Protein AF-A0AAJ1I5G2-F1 (afdb_monomer)

Structure (mmCIF, N/CA/C/O backbone):
data_AF-A0AAJ1I5G2-F1
#
_entry.id   AF-A0AAJ1I5G2-F1
#
loop_
_atom_site.group_PDB
_atom_site.id
_atom_site.type_symbol
_atom_site.label_atom_id
_atom_site.label_alt_id
_atom_site.label_comp_id
_atom_site.label_asym_id
_atom_site.label_entity_id
_atom_site.label_seq_id
_atom_site.pdbx_PDB_ins_code
_atom_site.Cartn_x
_atom_site.Cartn_y
_atom_site.Cartn_z
_atom_site.occupancy
_atom_site.B_iso_or_equiv
_atom_site.auth_seq_id
_atom_site.auth_comp_id
_atom_site.auth_asym_id
_atom_site.auth_atom_id
_atom_site.pdbx_PDB_model_num
ATOM 1 N N . MET A 1 1 ? -63.333 -3.473 56.427 1.00 48.84 1 MET A N 1
ATOM 2 C CA . MET A 1 1 ? -62.349 -4.563 56.242 1.00 48.84 1 MET A CA 1
ATOM 3 C C . MET A 1 1 ? -62.537 -5.106 54.830 1.00 48.84 1 MET A C 1
ATOM 5 O O . MET A 1 1 ? -63.688 -5.249 54.445 1.00 48.84 1 MET A O 1
ATOM 9 N N . ALA A 1 2 ? -61.428 -5.374 54.123 1.00 41.06 2 ALA A N 1
ATOM 10 C CA . ALA A 1 2 ? -61.281 -5.836 52.726 1.00 41.06 2 ALA A CA 1
ATOM 11 C C . ALA A 1 2 ? -61.427 -4.762 51.625 1.00 41.06 2 ALA A C 1
ATOM 13 O O . ALA A 1 2 ? -62.372 -3.987 51.649 1.00 41.06 2 ALA A O 1
ATOM 14 N N . ALA A 1 3 ? -60.570 -4.664 50.605 1.00 44.50 3 ALA A N 1
ATOM 15 C CA . ALA A 1 3 ? -59.194 -5.118 50.365 1.00 44.50 3 ALA A CA 1
ATOM 16 C C . ALA A 1 3 ? -58.690 -4.295 49.155 1.00 44.50 3 ALA A C 1
ATOM 18 O O . ALA A 1 3 ? -59.425 -4.162 48.177 1.00 44.50 3 ALA A O 1
ATOM 19 N N . SER A 1 4 ? -57.481 -3.724 49.212 1.00 49.19 4 SER A N 1
ATOM 20 C CA . SER A 1 4 ? -56.862 -3.067 48.047 1.00 49.19 4 SER A CA 1
ATOM 21 C C . SER A 1 4 ? -56.670 -4.074 46.911 1.00 49.19 4 SER A C 1
ATOM 23 O O . SER A 1 4 ? -56.148 -5.161 47.175 1.00 49.19 4 SER A O 1
ATOM 25 N N . PRO A 1 5 ? -57.003 -3.741 45.651 1.00 47.78 5 PRO A N 1
ATOM 26 C CA . PRO A 1 5 ? -56.534 -4.535 44.530 1.00 47.78 5 PRO A CA 1
ATOM 27 C C . PRO A 1 5 ? -55.009 -4.414 44.451 1.00 47.78 5 PRO A C 1
ATOM 29 O O . PRO A 1 5 ? -54.441 -3.322 44.512 1.00 47.78 5 PRO A O 1
ATOM 32 N N . ALA A 1 6 ? -54.359 -5.573 44.393 1.00 48.81 6 ALA A N 1
ATOM 33 C CA . ALA A 1 6 ? -52.918 -5.717 44.354 1.00 48.81 6 ALA A CA 1
ATOM 34 C C . ALA A 1 6 ? -52.329 -4.921 43.183 1.00 48.81 6 ALA A C 1
ATOM 36 O O . ALA A 1 6 ? -52.679 -5.147 42.024 1.00 48.81 6 ALA A O 1
ATOM 37 N N . VAL A 1 7 ? -51.404 -4.013 43.500 1.00 53.97 7 VAL A N 1
ATOM 38 C CA . VAL A 1 7 ? -50.442 -3.481 42.536 1.00 53.97 7 VAL A CA 1
ATOM 39 C C . VAL A 1 7 ? -49.719 -4.694 41.965 1.00 53.97 7 VAL A C 1
ATOM 41 O O . VAL A 1 7 ? -48.976 -5.369 42.681 1.00 53.97 7 VAL A O 1
ATOM 44 N N . GLY A 1 8 ? -50.022 -5.021 40.707 1.00 43.16 8 GLY A N 1
ATOM 45 C CA . GLY A 1 8 ? -49.337 -6.068 39.967 1.00 43.16 8 GLY A CA 1
ATOM 46 C C . GLY A 1 8 ? -47.844 -5.843 40.117 1.00 43.16 8 GLY A C 1
ATOM 47 O O . GLY A 1 8 ? -47.354 -4.750 39.834 1.00 43.16 8 GLY A O 1
ATOM 48 N N . GLN A 1 9 ? -47.164 -6.853 40.658 1.00 47.09 9 GLN A N 1
ATOM 49 C CA . GLN A 1 9 ? -45.735 -6.824 40.908 1.00 47.09 9 GLN A CA 1
ATOM 50 C C . GLN A 1 9 ? -45.047 -6.300 39.651 1.00 47.09 9 GLN A C 1
ATOM 52 O O . GLN A 1 9 ? -45.131 -6.912 38.585 1.00 47.09 9 GLN A O 1
ATOM 57 N N . THR A 1 10 ? -44.392 -5.147 39.779 1.00 47.75 10 THR A N 1
ATOM 58 C CA . THR A 1 10 ? -43.363 -4.713 38.847 1.00 47.75 10 THR A CA 1
ATOM 59 C C . THR A 1 10 ? -42.373 -5.859 38.786 1.00 47.75 10 THR A C 1
ATOM 61 O O . THR A 1 10 ? -41.601 -6.063 39.724 1.00 47.75 10 THR A O 1
ATOM 64 N N . SER A 1 11 ? -42.480 -6.666 37.731 1.00 50.22 11 SER A N 1
ATOM 65 C CA . SER A 1 11 ? -41.507 -7.687 37.388 1.00 50.22 11 SER A CA 1
ATOM 66 C C . SER A 1 11 ? -40.178 -6.961 37.256 1.00 50.22 11 SER A C 1
ATOM 68 O O . SER A 1 11 ? -39.865 -6.415 36.201 1.00 50.22 11 SER A O 1
ATOM 70 N N . GLY A 1 12 ? -39.420 -6.938 38.352 1.00 43.34 12 GLY A N 1
ATOM 71 C CA . GLY A 1 12 ? -38.038 -6.499 38.450 1.00 43.34 12 GLY A CA 1
ATOM 72 C C . GLY A 1 12 ? -37.122 -7.456 37.701 1.00 43.34 12 GLY A C 1
ATOM 73 O O . GLY A 1 12 ? -36.135 -7.941 38.242 1.00 43.34 12 GLY A O 1
ATOM 74 N N . ARG A 1 13 ? -37.454 -7.743 36.442 1.00 43.94 13 ARG A N 1
ATOM 75 C CA . ARG A 1 13 ? -36.465 -8.163 35.474 1.00 43.94 13 ARG A CA 1
ATOM 76 C C . ARG A 1 13 ? -35.739 -6.877 35.154 1.00 43.94 13 ARG A C 1
ATOM 78 O O . ARG A 1 13 ? -36.285 -6.027 34.462 1.00 43.94 13 ARG A O 1
ATOM 85 N N . SER A 1 14 ? -34.563 -6.715 35.744 1.00 46.03 14 SER A N 1
ATOM 86 C CA . SER A 1 14 ? -33.590 -5.751 35.269 1.00 46.03 14 SER A CA 1
ATOM 87 C C . SER A 1 14 ? -33.622 -5.796 33.743 1.00 46.03 14 SER A C 1
ATOM 89 O O . SER A 1 14 ? -33.205 -6.792 33.143 1.00 46.03 14 SER A O 1
ATOM 91 N N . GLU A 1 15 ? -34.142 -4.746 33.114 1.00 46.41 15 GLU A N 1
ATOM 92 C CA . GLU A 1 15 ? -33.657 -4.330 31.812 1.00 46.41 15 GLU A CA 1
ATOM 93 C C . GLU A 1 15 ? -32.177 -4.018 32.035 1.00 46.41 15 GLU A C 1
ATOM 95 O O . GLU A 1 15 ? -31.755 -2.871 32.149 1.00 46.41 15 GLU A O 1
ATOM 100 N N . SER A 1 16 ? -31.351 -5.061 32.129 1.00 51.88 16 SER A N 1
ATOM 101 C CA . SER A 1 16 ? -30.035 -4.986 31.543 1.00 51.88 16 SER A CA 1
ATOM 102 C C . SER A 1 16 ? -30.344 -4.707 30.082 1.00 51.88 16 SER A C 1
ATOM 104 O O . SER A 1 16 ? -30.580 -5.636 29.308 1.00 51.88 16 SER A O 1
ATOM 106 N N . VAL A 1 17 ? -30.492 -3.420 29.749 1.00 54.84 17 VAL A N 1
ATOM 107 C CA . VAL A 1 17 ? -30.413 -2.919 28.384 1.00 54.84 17 VAL A CA 1
ATOM 108 C C . VAL A 1 17 ? -29.338 -3.772 27.751 1.00 54.84 17 VAL A C 1
ATOM 110 O O . VAL A 1 17 ? -28.263 -3.898 28.334 1.00 54.84 17 VAL A O 1
ATOM 113 N N . ASP A 1 18 ? -29.676 -4.487 26.688 1.00 60.16 18 ASP A N 1
ATOM 114 C CA . ASP A 1 18 ? -28.806 -5.488 26.090 1.00 60.16 18 ASP A CA 1
ATOM 115 C C . ASP A 1 18 ? -27.647 -4.731 25.412 1.00 60.16 18 ASP A C 1
ATOM 117 O O . ASP A 1 18 ? -27.629 -4.509 24.203 1.00 60.16 18 ASP A O 1
ATOM 121 N N . VAL A 1 19 ? -26.742 -4.177 26.234 1.00 63.69 19 VAL A N 1
ATOM 122 C CA . VAL A 1 19 ? -25.718 -3.191 25.865 1.00 63.69 19 VAL A CA 1
ATOM 123 C C . VAL A 1 19 ? -24.773 -3.824 24.858 1.00 63.69 19 VAL A C 1
ATOM 125 O O . VAL A 1 19 ? -24.285 -3.140 23.967 1.00 63.69 19 VAL A O 1
ATOM 128 N N . HIS A 1 20 ? -24.578 -5.142 24.953 1.00 63.34 20 HIS A N 1
ATOM 129 C CA . HIS A 1 20 ? -23.875 -5.938 23.956 1.00 63.34 20 HIS A CA 1
ATOM 130 C C . HIS A 1 20 ? -24.572 -5.871 22.593 1.00 63.34 20 HIS A C 1
ATOM 132 O O . HIS A 1 20 ? -23.962 -5.436 21.621 1.00 63.34 20 HIS A O 1
ATOM 138 N N . ASN A 1 21 ? -25.865 -6.192 22.537 1.00 64.19 21 ASN A N 1
ATOM 139 C CA . ASN A 1 21 ? -26.664 -6.154 21.309 1.00 64.19 21 ASN A CA 1
ATOM 140 C C . ASN A 1 21 ? -26.724 -4.741 20.699 1.00 64.19 21 ASN A C 1
ATOM 142 O O . ASN A 1 21 ? -26.605 -4.567 19.486 1.00 64.19 21 ASN A O 1
ATOM 146 N N . PHE A 1 22 ? -26.853 -3.709 21.539 1.00 64.94 22 PHE A N 1
ATOM 147 C CA . PHE A 1 22 ? -26.873 -2.310 21.105 1.00 64.94 22 PHE A CA 1
ATOM 148 C C . PHE A 1 22 ? -25.501 -1.821 20.610 1.00 64.94 22 PHE A C 1
ATOM 150 O O . PHE A 1 22 ? -25.424 -1.151 19.577 1.00 64.94 22 PHE A O 1
ATOM 157 N N . ALA A 1 23 ? -24.410 -2.183 21.294 1.00 65.25 23 ALA A N 1
ATOM 158 C CA . ALA A 1 23 ? -23.047 -1.876 20.862 1.00 65.25 23 ALA A CA 1
ATOM 159 C C . ALA A 1 23 ? -22.702 -2.574 19.538 1.00 65.25 23 ALA A C 1
ATOM 161 O O . ALA A 1 23 ? -22.068 -1.972 18.673 1.00 65.25 23 ALA A O 1
ATOM 162 N N . GLU A 1 24 ? -23.173 -3.803 19.335 1.00 65.81 24 GLU A N 1
ATOM 163 C CA . GLU A 1 24 ? -22.972 -4.575 18.107 1.00 65.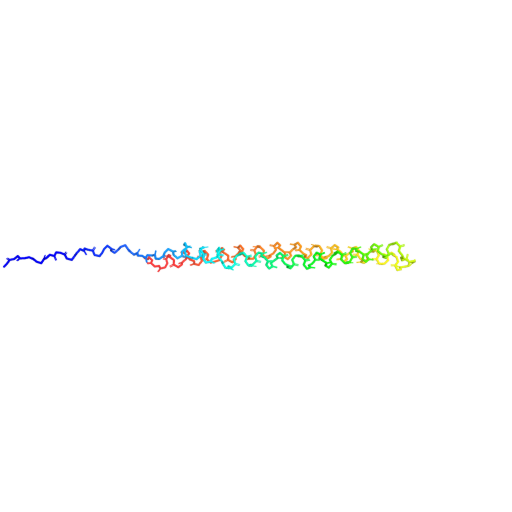81 24 GLU A CA 1
ATOM 164 C C . GLU A 1 24 ? -23.793 -4.009 16.929 1.00 65.81 24 GLU A C 1
ATOM 166 O O . GLU A 1 24 ? -23.302 -3.899 15.799 1.00 65.81 24 GLU A O 1
ATOM 171 N N . LEU A 1 25 ? -25.003 -3.506 17.201 1.00 64.31 25 LEU A N 1
ATOM 172 C CA . LEU A 1 25 ? -25.819 -2.740 16.251 1.00 64.31 25 LEU A CA 1
ATOM 173 C C . LEU A 1 25 ? -25.199 -1.385 15.876 1.00 64.31 25 LEU A C 1
ATOM 175 O O . LEU A 1 25 ? -25.208 -1.008 14.704 1.00 64.31 25 LEU A O 1
ATOM 179 N N . LEU A 1 26 ? -24.627 -0.652 16.834 1.00 62.19 26 LEU A N 1
ATOM 180 C CA . LEU A 1 26 ? -23.900 0.591 16.553 1.00 62.19 26 LEU A CA 1
ATOM 181 C C . LEU A 1 26 ? -22.614 0.322 15.760 1.00 62.19 26 LEU A C 1
ATOM 183 O O . LEU A 1 26 ? -22.338 1.005 14.773 1.00 62.19 26 LEU A O 1
ATOM 187 N N . ARG A 1 27 ? -21.863 -0.718 16.133 1.00 63.38 27 ARG A N 1
ATOM 188 C CA . ARG A 1 27 ? -20.627 -1.143 15.464 1.00 63.38 27 ARG A CA 1
ATOM 189 C C . ARG A 1 27 ? -20.863 -1.561 14.014 1.00 63.38 27 ARG A C 1
ATOM 191 O O . ARG A 1 27 ? -20.097 -1.159 13.134 1.00 63.38 27 ARG A O 1
ATOM 198 N N . SER A 1 28 ? -21.919 -2.337 13.769 1.00 59.38 28 SER A N 1
ATOM 199 C CA . SER A 1 28 ? -22.311 -2.787 12.428 1.00 59.38 28 SER A CA 1
ATOM 200 C C . SER A 1 28 ? -22.848 -1.653 11.556 1.00 59.38 28 SER A C 1
ATOM 202 O O . SER A 1 28 ? -22.671 -1.697 10.339 1.00 59.38 28 SER A O 1
ATOM 204 N N . LYS A 1 29 ? -23.447 -0.614 12.156 1.00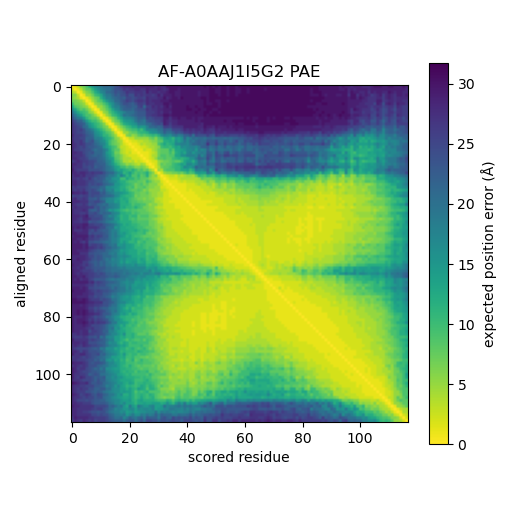 56.25 29 LYS A N 1
ATOM 205 C CA . LYS A 1 29 ? -24.008 0.518 11.408 1.00 56.25 29 LYS A CA 1
ATOM 206 C C . LYS A 1 29 ? -23.053 1.679 11.144 1.00 56.25 29 LYS A C 1
ATOM 208 O O . LYS A 1 29 ? -23.321 2.409 10.194 1.00 56.25 29 LYS A O 1
ATOM 213 N N . SER A 1 30 ? -21.983 1.888 11.917 1.00 54.09 30 SER A N 1
ATOM 214 C CA . SER A 1 30 ? -21.189 3.123 11.755 1.00 54.09 30 SER A CA 1
ATOM 215 C C . SER A 1 30 ? -19.672 2.958 11.731 1.00 54.09 30 SER A C 1
ATOM 217 O O . SER A 1 30 ? -19.018 3.619 10.922 1.00 54.09 30 SER A O 1
ATOM 219 N N . LEU A 1 31 ? -19.084 2.097 12.564 1.00 62.28 31 LEU A N 1
ATOM 220 C CA . LEU A 1 31 ? -17.639 2.177 12.811 1.00 62.28 31 LEU A CA 1
ATOM 221 C C . LEU A 1 31 ? -16.825 1.164 12.000 1.00 62.28 31 LEU A C 1
ATOM 223 O O . LEU A 1 31 ? -15.870 1.532 11.317 1.00 62.28 31 LEU A O 1
ATOM 227 N N . TYR A 1 32 ? -17.227 -0.106 12.019 1.00 70.38 32 TYR A N 1
ATOM 228 C CA . TYR A 1 32 ? -16.468 -1.178 11.370 1.00 70.38 32 TYR A CA 1
ATOM 229 C C . TYR A 1 32 ? -16.512 -1.133 9.829 1.00 70.38 32 TYR A C 1
ATOM 231 O O . TYR A 1 32 ? -15.461 -1.296 9.200 1.00 70.38 32 TYR A O 1
ATOM 239 N N . PRO A 1 33 ? -17.664 -0.845 9.180 1.00 74.88 33 PRO A N 1
ATOM 240 C CA . PRO A 1 33 ? -17.712 -0.708 7.725 1.00 74.88 33 PRO A CA 1
ATOM 241 C C . PRO A 1 33 ? -16.860 0.470 7.243 1.00 74.88 33 PRO A C 1
ATOM 243 O O . PRO A 1 33 ? -16.132 0.351 6.258 1.00 74.88 33 PRO A O 1
ATOM 246 N N . THR A 1 34 ? -16.908 1.588 7.970 1.00 80.06 34 THR A N 1
ATOM 247 C CA . THR A 1 34 ? -16.160 2.810 7.656 1.00 80.06 34 THR A CA 1
ATOM 248 C C . THR A 1 34 ? -14.661 2.594 7.821 1.00 80.06 34 THR A C 1
ATOM 250 O O . THR A 1 34 ? -13.901 2.914 6.910 1.00 80.06 34 THR A O 1
ATOM 253 N N . PHE A 1 35 ? -14.234 1.969 8.922 1.00 81.75 35 PHE A N 1
ATOM 254 C CA . PHE A 1 35 ? -12.836 1.599 9.140 1.00 81.75 35 PHE A CA 1
ATOM 255 C C . PHE A 1 35 ? -12.312 0.685 8.028 1.00 81.75 35 PHE A C 1
ATOM 257 O O . PHE A 1 35 ? -11.280 0.966 7.422 1.00 81.75 35 PHE A O 1
ATOM 264 N N . ARG A 1 36 ? -13.064 -0.365 7.676 1.00 83.81 36 ARG A N 1
ATOM 265 C CA . ARG A 1 36 ? -12.676 -1.282 6.597 1.00 83.81 36 ARG A CA 1
ATOM 266 C C . ARG A 1 36 ? -12.581 -0.573 5.246 1.00 83.81 36 ARG A C 1
ATOM 268 O O . ARG A 1 36 ? -11.680 -0.869 4.463 1.00 83.81 36 ARG A O 1
ATOM 275 N N . SER A 1 37 ? -13.487 0.368 4.981 1.00 85.31 37 SER A N 1
ATOM 276 C CA . SER A 1 37 ? -13.462 1.185 3.767 1.00 85.31 37 SER A CA 1
ATOM 277 C C . SER A 1 37 ? -12.249 2.123 3.736 1.00 85.31 37 SER A C 1
ATOM 279 O 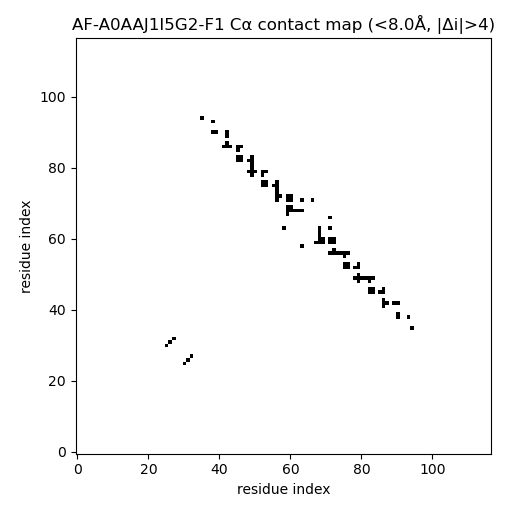O . SER A 1 37 ? -11.583 2.216 2.708 1.00 85.31 37 SER A O 1
ATOM 281 N N . LEU A 1 38 ? -11.891 2.741 4.869 1.00 88.75 38 LEU A N 1
ATOM 282 C CA . LEU A 1 38 ? -10.695 3.580 5.003 1.00 88.75 38 LEU A CA 1
ATOM 283 C C . LEU A 1 38 ? -9.405 2.784 4.793 1.00 88.75 38 LEU A C 1
ATOM 285 O O . LEU A 1 38 ? -8.558 3.194 4.003 1.00 88.75 38 LEU A O 1
ATOM 289 N N . VAL A 1 39 ? -9.267 1.620 5.432 1.00 90.44 39 VAL A N 1
ATOM 290 C CA . VAL A 1 39 ? -8.101 0.743 5.234 1.00 90.44 39 VAL A CA 1
ATOM 291 C C . VAL A 1 39 ? -7.979 0.344 3.761 1.00 90.44 39 VAL A C 1
ATOM 293 O O . VAL A 1 39 ? -6.897 0.409 3.179 1.00 90.44 39 VAL A O 1
ATOM 296 N N . LYS A 1 40 ? -9.104 0.005 3.120 1.00 91.12 40 LYS A N 1
ATOM 297 C CA . LYS A 1 40 ? -9.134 -0.329 1.692 1.00 91.12 40 LYS A CA 1
ATOM 298 C C . LYS A 1 40 ? -8.783 0.873 0.809 1.00 91.12 40 LYS A C 1
ATOM 300 O O . LYS A 1 40 ? -8.105 0.694 -0.198 1.00 91.12 40 LYS A O 1
ATOM 305 N N . LEU A 1 41 ? -9.202 2.084 1.174 1.00 92.81 41 LEU A N 1
ATOM 306 C CA . LEU A 1 41 ? -8.826 3.314 0.476 1.00 92.81 41 LEU A CA 1
ATOM 307 C C . LEU A 1 41 ? -7.310 3.539 0.534 1.00 92.81 41 LEU A C 1
ATOM 309 O O . LEU A 1 41 ? -6.692 3.751 -0.506 1.00 92.81 41 LEU A O 1
ATOM 313 N N . PHE A 1 42 ? -6.697 3.425 1.715 1.00 92.00 42 PHE A N 1
ATOM 314 C CA . PHE A 1 42 ? -5.241 3.529 1.852 1.00 92.00 42 PHE A CA 1
ATOM 315 C C . PHE A 1 42 ? -4.508 2.446 1.063 1.00 92.00 42 PHE A C 1
ATOM 317 O O . PHE A 1 42 ? -3.523 2.747 0.391 1.00 92.00 42 PHE A O 1
ATOM 324 N N . TYR A 1 43 ? -5.013 1.209 1.074 1.00 94.50 43 TYR A N 1
ATOM 325 C CA . TYR A 1 43 ? -4.487 0.142 0.224 1.00 94.50 43 TYR A CA 1
ATOM 326 C C . TYR A 1 43 ? -4.485 0.548 -1.257 1.00 94.50 43 TYR A C 1
ATOM 328 O O . TYR A 1 43 ? -3.464 0.414 -1.928 1.00 94.50 43 TYR A O 1
ATOM 336 N N . TRP A 1 44 ? -5.591 1.102 -1.761 1.00 96.31 44 TRP A N 1
ATOM 337 C CA . TRP A 1 44 ? -5.676 1.574 -3.145 1.00 96.31 44 TRP A CA 1
ATOM 338 C C . TRP A 1 44 ? -4.711 2.718 -3.453 1.00 96.31 44 TRP A C 1
ATOM 340 O O . TRP A 1 44 ? -4.130 2.726 -4.535 1.00 96.31 44 TRP A O 1
ATOM 350 N N . ILE A 1 45 ? -4.498 3.644 -2.516 1.00 96.50 45 ILE A N 1
ATOM 351 C CA . ILE A 1 45 ? -3.515 4.723 -2.674 1.00 96.50 45 ILE A CA 1
ATOM 352 C C . ILE A 1 45 ? -2.111 4.131 -2.846 1.00 96.50 45 ILE A C 1
ATOM 354 O O . ILE A 1 45 ? -1.427 4.451 -3.816 1.00 96.50 45 ILE A O 1
ATOM 358 N N . TRP A 1 46 ? -1.697 3.215 -1.968 1.00 96.62 46 TRP A N 1
ATOM 359 C CA . TRP A 1 46 ? -0.389 2.566 -2.086 1.00 96.62 46 TRP A CA 1
ATOM 360 C C . TRP A 1 46 ? -0.251 1.743 -3.369 1.00 96.62 46 TRP A C 1
ATOM 362 O O . TRP A 1 46 ? 0.792 1.789 -4.020 1.00 96.62 46 TRP A O 1
ATOM 372 N N . MET A 1 47 ? -1.308 1.037 -3.774 1.00 97.25 47 MET A N 1
ATOM 373 C CA . MET A 1 47 ? -1.326 0.294 -5.035 1.00 97.25 47 MET A CA 1
ATOM 374 C C . MET A 1 47 ? -1.231 1.214 -6.255 1.00 97.25 47 MET A C 1
ATOM 376 O O . MET A 1 47 ? -0.577 0.855 -7.232 1.00 97.25 47 MET A O 1
ATOM 380 N N . LEU A 1 48 ? -1.833 2.405 -6.206 1.00 97.81 48 LEU A N 1
ATOM 381 C CA . LEU A 1 48 ? -1.699 3.406 -7.261 1.00 97.81 48 LEU A CA 1
ATOM 382 C C . LEU A 1 48 ? -0.251 3.903 -7.361 1.00 97.81 48 LEU A C 1
ATOM 384 O O . LEU A 1 48 ? 0.293 3.961 -8.462 1.00 97.81 48 LEU A O 1
ATOM 388 N N . LEU A 1 49 ? 0.395 4.196 -6.227 1.00 97.44 49 LEU A N 1
ATOM 389 C CA . LEU A 1 49 ? 1.814 4.564 -6.200 1.00 97.44 49 LEU A CA 1
ATOM 390 C C . LEU A 1 49 ? 2.689 3.440 -6.774 1.00 97.44 49 LEU A C 1
ATOM 392 O O . LEU A 1 49 ? 3.542 3.708 -7.620 1.00 97.44 49 LEU A O 1
ATOM 396 N N . ALA A 1 50 ? 2.431 2.187 -6.385 1.00 97.50 50 ALA A N 1
ATOM 397 C CA . ALA A 1 50 ? 3.126 1.023 -6.929 1.00 97.50 50 ALA A CA 1
ATOM 398 C C . ALA A 1 50 ? 2.932 0.884 -8.448 1.00 97.50 50 ALA A C 1
ATOM 400 O O . ALA A 1 50 ? 3.877 0.570 -9.170 1.00 97.50 50 ALA A O 1
ATOM 401 N N . ALA A 1 51 ? 1.725 1.143 -8.958 1.00 97.94 51 ALA A N 1
ATOM 402 C CA . ALA A 1 51 ? 1.451 1.111 -10.391 1.00 97.94 51 ALA A CA 1
ATOM 403 C C . ALA A 1 51 ? 2.231 2.203 -11.141 1.00 97.94 51 ALA A C 1
ATOM 405 O O . ALA A 1 51 ? 2.829 1.925 -12.181 1.00 97.94 51 ALA A O 1
ATOM 406 N N . VAL A 1 52 ? 2.287 3.423 -10.597 1.00 97.75 52 VAL A N 1
ATOM 407 C CA . VAL A 1 52 ? 3.060 4.528 -11.186 1.00 97.75 52 VAL A CA 1
ATOM 408 C C . VAL A 1 52 ? 4.549 4.186 -11.237 1.00 97.75 52 VAL A C 1
ATOM 410 O O . VAL A 1 52 ? 5.180 4.364 -12.282 1.00 97.75 52 VAL A O 1
ATOM 413 N N . THR A 1 53 ? 5.120 3.638 -10.160 1.00 97.25 53 THR A N 1
ATOM 414 C CA . THR A 1 53 ? 6.531 3.226 -10.169 1.00 97.25 53 THR A CA 1
ATOM 415 C C . THR A 1 53 ? 6.783 2.043 -11.091 1.00 97.25 53 THR A C 1
ATOM 417 O O . THR A 1 53 ? 7.814 2.024 -11.761 1.00 97.25 53 THR A O 1
ATOM 420 N N . ALA A 1 54 ? 5.852 1.092 -11.202 1.00 97.31 54 ALA A N 1
ATOM 421 C CA . ALA A 1 54 ? 5.972 -0.034 -12.126 1.00 97.31 54 ALA A CA 1
ATOM 422 C C . ALA A 1 54 ? 6.013 0.445 -13.585 1.00 97.31 54 ALA A C 1
ATOM 424 O O . ALA A 1 54 ? 6.877 0.026 -14.356 1.00 97.31 54 ALA A O 1
ATOM 425 N N . ILE A 1 55 ? 5.133 1.385 -13.945 1.00 97.25 55 ILE A N 1
ATOM 426 C CA . ILE A 1 55 ? 5.126 2.019 -15.269 1.00 97.25 55 ILE A CA 1
ATOM 427 C C . ILE A 1 55 ? 6.436 2.782 -15.496 1.00 97.25 55 ILE A C 1
ATOM 429 O O . ILE A 1 55 ? 7.074 2.602 -16.531 1.00 97.25 55 ILE A O 1
ATOM 433 N N . GLY A 1 56 ? 6.888 3.576 -14.520 1.00 95.12 56 GLY A N 1
ATOM 434 C CA . GLY A 1 56 ? 8.171 4.282 -14.598 1.00 95.12 56 GLY A CA 1
ATOM 435 C C . GLY A 1 56 ? 9.362 3.336 -14.791 1.00 9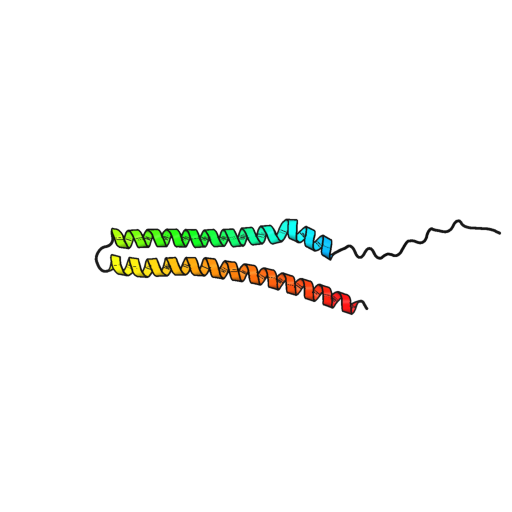5.12 56 GLY A C 1
ATOM 436 O O . GLY A 1 56 ? 10.247 3.610 -15.600 1.00 95.12 56 GLY A O 1
ATOM 437 N N . THR A 1 57 ? 9.344 2.181 -14.122 1.00 95.69 57 THR A N 1
ATOM 438 C CA . THR A 1 57 ? 10.346 1.113 -14.274 1.00 95.69 57 THR A CA 1
ATOM 439 C C . THR A 1 57 ? 10.347 0.561 -15.697 1.00 95.69 57 THR A C 1
ATOM 441 O O . THR A 1 57 ? 11.406 0.401 -16.303 1.00 95.69 57 THR A O 1
ATOM 444 N N . LEU A 1 58 ? 9.161 0.306 -16.258 1.00 95.88 58 LEU A N 1
ATOM 445 C CA . LEU A 1 58 ? 9.008 -0.185 -17.625 1.00 95.88 58 LEU A CA 1
ATOM 446 C C . LEU A 1 58 ? 9.524 0.839 -18.647 1.00 95.88 58 LEU A C 1
ATOM 448 O O . LEU A 1 58 ? 10.253 0.476 -19.568 1.00 95.88 58 LEU A O 1
ATOM 452 N N . ILE A 1 59 ? 9.208 2.122 -18.453 1.00 94.88 59 ILE A N 1
ATOM 453 C CA . ILE A 1 59 ? 9.703 3.214 -19.301 1.00 94.88 59 ILE A CA 1
ATOM 454 C C . ILE A 1 59 ? 11.231 3.294 -19.225 1.00 94.88 59 ILE A C 1
ATOM 456 O O . ILE A 1 59 ? 11.887 3.342 -20.265 1.00 94.88 59 ILE A O 1
ATOM 460 N N . ALA A 1 60 ? 11.813 3.241 -18.023 1.00 93.06 60 ALA A N 1
ATOM 461 C CA . ALA A 1 60 ? 13.263 3.237 -17.845 1.00 93.06 60 ALA A CA 1
ATOM 462 C C . ALA A 1 60 ? 13.926 2.031 -18.533 1.00 93.06 60 ALA A C 1
ATOM 464 O O . ALA A 1 60 ? 14.994 2.173 -19.126 1.00 93.06 60 ALA A O 1
ATOM 465 N N . LEU A 1 61 ? 13.281 0.861 -18.518 1.00 93.06 61 LEU A N 1
ATOM 466 C CA . LEU A 1 61 ? 13.765 -0.336 -19.205 1.00 93.06 61 LEU A CA 1
ATOM 467 C C . LEU A 1 61 ? 13.671 -0.241 -20.728 1.00 93.06 61 LEU A C 1
ATOM 469 O O . LEU A 1 61 ? 14.583 -0.703 -21.411 1.00 93.06 61 LEU A O 1
ATOM 473 N N . VAL A 1 62 ? 12.598 0.319 -21.282 1.00 94.31 62 VAL A N 1
ATOM 474 C CA . VAL A 1 62 ? 12.388 0.357 -22.739 1.00 94.31 62 VAL A CA 1
ATOM 475 C C . VAL A 1 62 ? 13.124 1.531 -23.380 1.00 94.31 62 VAL A C 1
ATOM 477 O O . VAL A 1 62 ? 13.770 1.354 -24.410 1.00 94.31 62 VAL A O 1
ATOM 480 N N . MET A 1 63 ? 13.055 2.710 -22.762 1.00 93.31 63 MET A N 1
ATOM 481 C CA . MET A 1 63 ? 13.535 3.973 -23.335 1.00 93.31 63 MET A CA 1
ATOM 482 C C . MET A 1 63 ? 14.853 4.460 -22.718 1.00 93.31 63 MET A C 1
ATOM 484 O O . MET A 1 63 ? 15.490 5.356 -23.268 1.00 93.31 63 MET A O 1
ATOM 488 N N . GLY A 1 64 ? 15.276 3.903 -21.580 1.00 87.81 64 GLY A N 1
ATOM 489 C CA . GLY A 1 64 ? 16.513 4.304 -20.914 1.00 87.81 64 GLY A CA 1
ATOM 490 C C . GLY A 1 64 ? 17.772 3.786 -21.611 1.00 87.81 64 GLY A C 1
ATOM 491 O O . GLY A 1 64 ? 17.800 2.694 -22.183 1.00 87.81 64 GLY A O 1
ATOM 492 N N . THR A 1 65 ? 18.856 4.552 -21.499 1.00 91.31 65 THR A N 1
ATOM 493 C CA . THR A 1 65 ? 20.185 4.209 -22.022 1.00 91.31 65 THR A CA 1
ATOM 494 C C . THR A 1 65 ? 21.228 4.197 -20.903 1.00 91.31 65 THR A C 1
ATOM 496 O O . THR A 1 65 ? 21.105 4.912 -19.909 1.00 91.31 65 THR A O 1
ATOM 499 N N . GLY A 1 66 ? 22.252 3.347 -21.036 1.00 90.50 66 GLY A N 1
ATOM 500 C CA . GLY A 1 66 ? 23.371 3.274 -20.091 1.00 90.50 66 GLY A CA 1
ATOM 501 C C . GLY A 1 66 ? 22.951 3.029 -18.635 1.00 90.50 66 GLY A C 1
ATOM 502 O O . GLY A 1 66 ? 22.121 2.168 -18.343 1.00 90.50 66 GLY A O 1
ATOM 503 N N . ILE A 1 67 ? 23.541 3.798 -17.717 1.00 89.88 67 ILE A N 1
ATOM 504 C CA . ILE A 1 67 ? 23.322 3.688 -16.264 1.00 89.88 67 ILE A CA 1
ATOM 505 C C . ILE A 1 67 ? 21.863 3.973 -15.892 1.00 89.88 67 ILE A C 1
ATOM 507 O O . ILE A 1 67 ? 21.316 3.322 -15.006 1.00 89.88 67 ILE A O 1
ATOM 511 N N . THR A 1 68 ? 21.201 4.889 -16.596 1.00 87.94 68 THR A N 1
ATOM 512 C CA . THR A 1 68 ? 19.811 5.283 -16.339 1.00 87.94 68 THR A CA 1
ATOM 513 C C . THR A 1 68 ? 18.838 4.124 -16.553 1.00 87.94 68 THR A C 1
ATOM 515 O O . THR A 1 68 ? 17.847 4.021 -15.833 1.00 87.94 68 THR A O 1
ATOM 518 N N . ARG A 1 69 ? 19.145 3.206 -17.483 1.00 91.88 69 ARG A N 1
ATOM 519 C CA . ARG A 1 69 ? 18.354 1.991 -17.727 1.00 91.88 69 ARG A CA 1
ATOM 520 C C . ARG A 1 69 ? 18.415 1.037 -16.541 1.00 91.88 69 ARG A C 1
ATOM 522 O O . ARG A 1 69 ? 17.386 0.680 -15.981 1.00 91.88 69 ARG A O 1
ATOM 529 N N . TYR A 1 70 ? 19.624 0.637 -16.151 1.00 91.88 70 TYR A N 1
ATOM 530 C CA . TYR A 1 70 ? 19.824 -0.353 -15.091 1.00 91.88 70 TYR A CA 1
ATOM 531 C C . TYR A 1 70 ? 19.501 0.217 -13.708 1.00 91.88 70 TYR A C 1
ATOM 533 O O . TYR A 1 70 ? 18.820 -0.434 -12.921 1.00 91.88 70 TYR A O 1
ATOM 541 N N . GLY A 1 71 ? 19.918 1.456 -13.433 1.00 91.25 71 GLY A N 1
ATOM 542 C CA . GLY A 1 71 ? 19.594 2.156 -12.193 1.00 91.25 71 GLY A CA 1
ATOM 543 C C . GLY A 1 71 ? 18.095 2.423 -12.057 1.00 91.25 71 GLY A C 1
ATOM 544 O O . GLY A 1 71 ? 17.521 2.150 -11.005 1.00 91.25 71 GLY A O 1
ATOM 545 N N . GLY A 1 72 ? 17.442 2.873 -13.134 1.00 91.38 72 GLY A N 1
ATOM 546 C CA . GLY A 1 72 ? 15.992 3.068 -13.166 1.00 91.38 72 GLY A CA 1
ATOM 547 C C . GLY A 1 72 ? 15.213 1.759 -13.024 1.00 91.38 72 GLY A C 1
ATOM 548 O O . GLY A 1 72 ? 14.221 1.721 -12.302 1.00 91.38 72 GLY A O 1
ATOM 549 N N . ALA A 1 73 ? 15.691 0.671 -13.634 1.00 92.25 73 ALA A N 1
ATOM 550 C CA . ALA A 1 73 ? 15.083 -0.649 -13.503 1.00 92.25 73 ALA A CA 1
ATOM 551 C C . ALA A 1 73 ? 15.166 -1.189 -12.069 1.00 92.25 73 ALA A C 1
ATOM 553 O O . ALA A 1 73 ? 14.154 -1.594 -11.503 1.00 92.25 73 ALA A O 1
ATOM 554 N N . ILE A 1 74 ? 16.357 -1.173 -11.464 1.00 95.50 74 ILE A N 1
ATOM 555 C CA . ILE A 1 74 ? 16.570 -1.698 -10.108 1.00 95.50 74 ILE A CA 1
ATOM 556 C C . ILE A 1 74 ? 15.851 -0.822 -9.078 1.00 95.50 74 ILE A C 1
ATOM 558 O O . ILE A 1 74 ? 15.103 -1.337 -8.248 1.00 95.50 74 ILE A O 1
ATOM 562 N N . GLY A 1 75 ? 16.032 0.500 -9.151 1.00 95.94 75 GLY A N 1
ATOM 563 C CA . GLY A 1 75 ? 15.395 1.438 -8.228 1.00 95.94 75 GLY A CA 1
ATOM 564 C C . GLY A 1 75 ? 13.871 1.437 -8.353 1.00 95.94 75 GLY A C 1
ATOM 565 O O . GLY A 1 75 ? 13.164 1.415 -7.347 1.00 95.94 75 GLY A O 1
ATOM 566 N N . GLY A 1 76 ? 1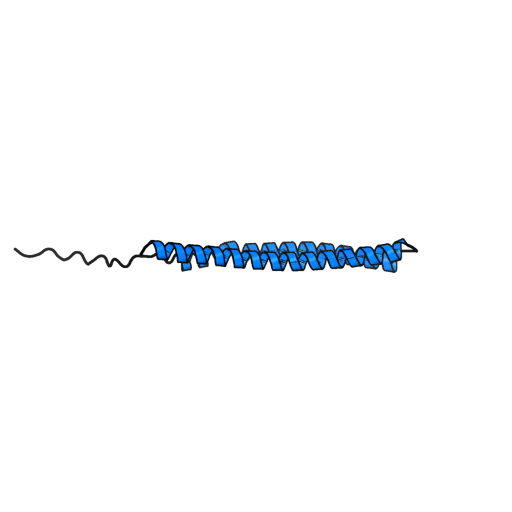3.356 1.393 -9.582 1.00 96.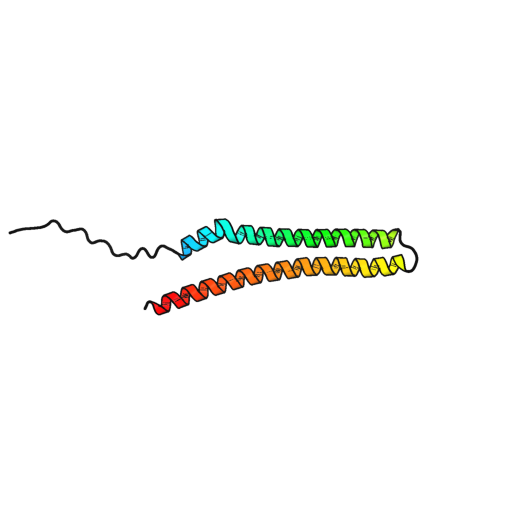38 76 GLY A N 1
ATOM 567 C CA . GLY A 1 76 ? 11.924 1.326 -9.847 1.00 96.38 76 GLY A CA 1
ATOM 568 C C . GLY A 1 76 ? 11.293 0.001 -9.406 1.00 96.38 76 GLY A C 1
ATOM 569 O O . GLY A 1 76 ? 10.231 0.008 -8.777 1.00 96.38 76 GLY A O 1
ATOM 570 N N . ALA A 1 77 ? 11.967 -1.131 -9.641 1.00 96.69 77 ALA A N 1
ATOM 571 C CA . ALA A 1 77 ? 11.522 -2.437 -9.156 1.00 96.69 77 ALA A CA 1
ATOM 572 C C . ALA A 1 77 ? 11.490 -2.485 -7.622 1.00 96.69 77 ALA A C 1
ATOM 574 O O . ALA A 1 77 ? 10.497 -2.931 -7.044 1.00 96.69 77 ALA A O 1
ATOM 575 N N . PHE A 1 78 ? 12.530 -1.961 -6.965 1.00 97.88 78 PHE A N 1
ATOM 576 C CA . PHE A 1 78 ? 12.576 -1.849 -5.510 1.00 97.88 78 PHE A CA 1
ATOM 577 C C . PHE A 1 78 ? 11.423 -0.998 -4.969 1.00 97.88 78 PHE A C 1
ATOM 579 O O . PHE A 1 78 ? 10.710 -1.447 -4.077 1.00 97.88 78 PHE A O 1
ATOM 586 N N . MET A 1 79 ? 11.191 0.193 -5.530 1.00 97.69 79 MET A N 1
ATOM 587 C CA . MET A 1 79 ? 10.107 1.075 -5.079 1.00 97.69 79 MET A CA 1
ATOM 588 C C . MET A 1 79 ? 8.721 0.471 -5.310 1.00 97.69 79 MET A C 1
ATOM 590 O O . MET A 1 79 ? 7.851 0.568 -4.448 1.00 97.69 79 MET A O 1
ATOM 594 N N . THR A 1 80 ? 8.528 -0.208 -6.440 1.00 97.94 80 THR A N 1
ATOM 595 C CA . THR A 1 80 ? 7.282 -0.927 -6.730 1.00 97.94 80 THR A CA 1
ATOM 596 C C . THR A 1 80 ? 7.025 -2.001 -5.679 1.00 97.94 80 THR A C 1
ATOM 598 O O . THR A 1 80 ? 5.941 -2.052 -5.099 1.00 97.94 80 THR A O 1
ATOM 601 N N . LEU A 1 81 ? 8.033 -2.829 -5.388 1.00 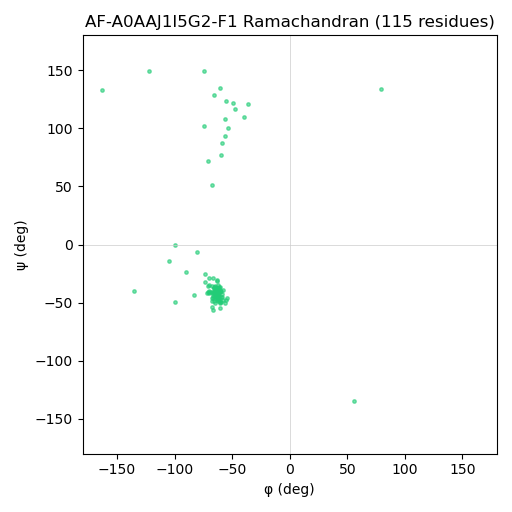97.94 81 LEU A N 1
ATOM 602 C CA . LEU A 1 81 ? 7.931 -3.861 -4.361 1.00 97.94 81 LEU A CA 1
ATOM 603 C C . LEU A 1 81 ? 7.686 -3.249 -2.977 1.00 97.94 81 LEU A C 1
ATOM 605 O O . LEU A 1 81 ? 6.820 -3.723 -2.245 1.00 97.94 81 LEU A O 1
ATOM 609 N N . PHE A 1 82 ? 8.407 -2.182 -2.639 1.00 98.00 82 PHE A N 1
ATOM 610 C CA . PHE A 1 82 ? 8.261 -1.466 -1.378 1.00 98.00 82 PHE A CA 1
ATOM 611 C C . PHE A 1 82 ? 6.823 -0.980 -1.171 1.00 98.00 82 PHE A C 1
ATOM 613 O O . PHE A 1 82 ? 6.224 -1.289 -0.144 1.00 98.00 82 PHE A O 1
ATOM 620 N N . PHE A 1 83 ? 6.224 -0.302 -2.154 1.00 97.94 83 PHE A N 1
ATOM 621 C CA . PHE A 1 83 ? 4.845 0.176 -2.028 1.00 97.94 83 PHE A CA 1
ATOM 622 C C . PHE A 1 83 ? 3.824 -0.959 -1.939 1.00 97.94 83 PHE A C 1
ATOM 624 O O . PHE A 1 83 ? 2.887 -0.860 -1.147 1.00 97.94 83 PHE A O 1
ATOM 631 N N . VAL A 1 84 ? 4.016 -2.060 -2.671 1.00 97.81 84 VAL A N 1
ATOM 632 C CA . VAL A 1 84 ? 3.154 -3.248 -2.540 1.00 97.81 84 VAL A CA 1
ATOM 633 C C . VAL A 1 84 ? 3.249 -3.848 -1.135 1.00 97.81 84 VAL A C 1
ATOM 635 O O . VAL A 1 84 ? 2.224 -4.187 -0.540 1.00 97.81 84 VAL A O 1
ATOM 638 N N . LEU A 1 85 ? 4.461 -3.969 -0.588 1.00 97.75 85 LEU A N 1
ATOM 639 C CA . LEU A 1 85 ? 4.677 -4.500 0.757 1.00 97.75 85 LEU A CA 1
ATOM 640 C C . LEU A 1 85 ? 4.069 -3.591 1.822 1.00 97.75 85 LEU A C 1
ATOM 642 O O . LEU A 1 85 ? 3.347 -4.080 2.687 1.00 97.75 85 LEU A O 1
ATOM 646 N N . VAL A 1 86 ? 4.289 -2.278 1.731 1.00 96.56 86 VAL A N 1
ATOM 647 C CA . VAL A 1 86 ? 3.673 -1.303 2.640 1.00 96.56 86 VAL A CA 1
ATOM 648 C C . VAL A 1 86 ? 2.149 -1.395 2.565 1.00 96.56 86 VAL A C 1
ATOM 650 O O . VAL A 1 86 ? 1.505 -1.504 3.605 1.00 96.56 86 VAL A O 1
ATOM 653 N N . ALA A 1 87 ? 1.564 -1.465 1.363 1.00 95.81 87 ALA A N 1
ATOM 654 C CA . ALA A 1 87 ? 0.119 -1.625 1.197 1.00 95.81 87 ALA A CA 1
ATOM 655 C C . ALA A 1 87 ? -0.417 -2.846 1.963 1.00 95.81 87 ALA A C 1
ATOM 657 O O . ALA A 1 87 ? -1.438 -2.758 2.651 1.00 95.81 87 ALA A O 1
ATOM 658 N N . ARG A 1 88 ? 0.275 -3.988 1.850 1.00 95.19 88 ARG A N 1
ATOM 659 C CA . ARG A 1 88 ? -0.096 -5.246 2.513 1.00 95.19 88 ARG A CA 1
ATOM 660 C C . ARG A 1 88 ? 0.056 -5.153 4.025 1.00 95.19 88 ARG A C 1
ATOM 662 O O . ARG A 1 88 ? -0.921 -5.375 4.734 1.00 95.19 88 ARG A O 1
ATOM 669 N N . ILE A 1 89 ? 1.234 -4.754 4.497 1.00 96.12 89 ILE A N 1
ATOM 670 C CA . ILE A 1 89 ? 1.552 -4.685 5.926 1.00 96.12 89 ILE A CA 1
ATOM 671 C C . ILE A 1 89 ? 0.623 -3.696 6.627 1.00 96.12 89 ILE A C 1
ATOM 673 O O . ILE A 1 89 ? 0.019 -4.038 7.636 1.00 96.12 89 ILE A O 1
A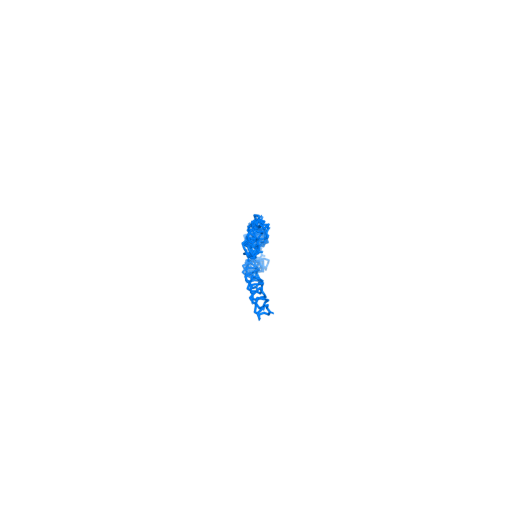TOM 677 N N . THR A 1 90 ? 0.439 -2.490 6.085 1.00 91.50 90 THR A N 1
ATOM 678 C CA . THR A 1 90 ? -0.452 -1.495 6.696 1.00 91.50 90 THR A CA 1
ATOM 679 C C . THR A 1 90 ? -1.895 -1.994 6.757 1.00 91.50 90 THR A C 1
ATOM 681 O O . THR A 1 90 ? -2.576 -1.753 7.754 1.00 91.50 90 THR A O 1
ATOM 684 N N . THR A 1 91 ? -2.361 -2.726 5.740 1.00 91.75 91 THR A N 1
ATOM 685 C CA . THR A 1 91 ? -3.704 -3.327 5.743 1.00 91.75 91 THR A CA 1
ATOM 686 C C . THR A 1 91 ? -3.839 -4.402 6.819 1.00 91.75 91 THR A C 1
ATOM 688 O O . THR A 1 91 ? -4.792 -4.368 7.594 1.00 91.75 91 THR A O 1
ATOM 691 N N . GLU A 1 92 ? -2.885 -5.331 6.897 1.00 94.06 92 GLU A N 1
ATOM 692 C CA . GLU A 1 92 ? -2.893 -6.416 7.885 1.00 94.06 92 GLU A CA 1
ATOM 693 C C . GLU A 1 92 ? -2.796 -5.878 9.315 1.00 94.06 92 GLU A C 1
ATOM 695 O O . GLU A 1 92 ? -3.613 -6.234 10.161 1.00 94.06 92 GLU A O 1
ATOM 700 N N . VAL A 1 93 ? -1.877 -4.941 9.563 1.00 93.44 93 VAL A N 1
ATOM 701 C CA . VAL A 1 93 ? -1.700 -4.307 10.877 1.00 93.44 93 VAL A CA 1
ATOM 702 C C . VAL A 1 93 ? -2.951 -3.537 11.292 1.00 93.44 93 VAL A C 1
ATOM 704 O O . VAL A 1 93 ? -3.356 -3.615 12.449 1.00 93.44 93 VAL A O 1
ATOM 707 N N . SER A 1 94 ? -3.599 -2.827 10.364 1.00 90.44 94 SER A N 1
ATOM 708 C CA . SER A 1 94 ? -4.836 -2.098 10.669 1.00 90.44 94 SER A CA 1
ATOM 709 C C . SER A 1 94 ? -5.958 -3.047 11.096 1.00 90.44 94 SER A C 1
ATOM 711 O O . SER A 1 94 ? -6.665 -2.769 12.061 1.00 90.44 94 SER A O 1
ATOM 713 N N . LEU A 1 95 ? -6.110 -4.183 10.411 1.00 87.38 95 LEU A N 1
ATOM 714 C CA . LEU A 1 95 ? -7.116 -5.185 10.771 1.00 87.38 95 LEU A CA 1
ATOM 715 C C . LEU A 1 95 ? -6.800 -5.842 12.122 1.00 87.38 95 LEU A C 1
ATOM 717 O O . LEU A 1 95 ? -7.680 -5.910 12.973 1.00 87.38 95 LEU A O 1
ATOM 721 N N . MET A 1 96 ? -5.540 -6.210 12.368 1.00 92.69 96 MET A N 1
ATOM 722 C CA . MET A 1 96 ? -5.115 -6.761 13.662 1.00 92.69 96 MET A CA 1
ATOM 723 C C . MET A 1 96 ? -5.337 -5.778 14.819 1.00 92.69 96 MET A C 1
ATOM 725 O O . MET A 1 96 ? -5.764 -6.180 15.899 1.00 92.69 96 MET A O 1
ATOM 729 N N . MET A 1 97 ? -5.077 -4.485 14.604 1.00 88.62 97 MET A N 1
ATOM 730 C CA . MET A 1 97 ? -5.338 -3.445 15.603 1.00 88.62 97 MET A CA 1
ATOM 731 C C . MET A 1 97 ? -6.831 -3.289 15.901 1.00 88.62 97 MET A C 1
ATOM 733 O O . MET A 1 97 ? -7.198 -3.069 17.055 1.00 88.62 97 MET A O 1
ATOM 737 N N . ALA A 1 98 ? -7.694 -3.427 14.892 1.00 86.00 98 ALA A N 1
ATOM 738 C CA . ALA A 1 98 ? -9.137 -3.420 15.111 1.00 86.00 98 ALA A CA 1
ATOM 739 C C . ALA A 1 98 ? -9.577 -4.620 15.960 1.00 86.00 98 ALA A C 1
ATOM 741 O O . ALA A 1 98 ? -10.312 -4.440 16.928 1.00 86.00 98 ALA A O 1
ATOM 742 N N . ASP A 1 99 ? -9.065 -5.814 15.661 1.00 85.50 99 ASP A N 1
ATOM 743 C CA . ASP A 1 99 ? -9.389 -7.027 16.417 1.00 85.50 99 ASP A CA 1
ATOM 744 C C . ASP A 1 99 ? -8.860 -6.961 17.864 1.00 85.50 99 ASP A C 1
ATOM 746 O O . ASP A 1 99 ? -9.539 -7.377 18.806 1.00 85.50 99 ASP A O 1
ATOM 750 N N . LEU A 1 100 ? -7.676 -6.374 18.080 1.00 86.69 100 LEU A N 1
ATOM 751 C CA . LEU A 1 100 ? -7.149 -6.112 19.424 1.00 86.69 100 LEU A CA 1
ATOM 752 C C . LEU A 1 100 ? -7.999 -5.099 20.193 1.00 86.69 100 LEU A C 1
ATOM 754 O O . LEU A 1 100 ? -8.256 -5.293 21.383 1.00 86.69 100 LEU A O 1
ATOM 758 N N . SER A 1 101 ? -8.452 -4.036 19.527 1.00 84.25 101 SER A N 1
ATOM 759 C CA . SER A 1 101 ? -9.343 -3.054 20.144 1.00 84.25 101 SER A CA 1
ATOM 760 C C . SER A 1 101 ? -10.663 -3.698 20.578 1.00 84.25 101 SER A C 1
ATOM 762 O O . SER A 1 101 ? -11.173 -3.364 21.647 1.00 84.25 101 SER A O 1
ATOM 764 N N . ASP A 1 102 ? -11.188 -4.648 19.804 1.00 82.44 102 ASP A N 1
ATOM 765 C CA . ASP A 1 102 ? -12.397 -5.400 20.157 1.00 82.44 102 ASP A CA 1
ATOM 766 C C . ASP A 1 102 ? -12.187 -6.302 21.363 1.00 82.44 102 ASP A C 1
ATOM 768 O O . ASP A 1 102 ? -13.008 -6.324 22.285 1.00 82.44 102 ASP A O 1
ATOM 772 N N . ALA A 1 103 ? -11.074 -7.036 21.367 1.00 84.94 103 ALA A N 1
ATOM 773 C CA . ALA A 1 103 ? -10.719 -7.918 22.466 1.00 84.94 103 ALA A CA 1
ATOM 774 C C . ALA A 1 103 ? -10.556 -7.135 23.778 1.00 84.94 103 ALA A C 1
ATOM 776 O O . ALA A 1 103 ? -11.046 -7.577 24.818 1.00 84.94 103 ALA A O 1
ATOM 777 N N . ALA A 1 104 ? -9.938 -5.951 23.726 1.00 85.25 104 ALA A N 1
ATOM 778 C CA . ALA A 1 104 ? -9.765 -5.081 24.886 1.00 85.25 104 ALA A CA 1
ATOM 779 C C . ALA A 1 104 ? -11.106 -4.576 25.445 1.00 85.25 104 ALA A C 1
ATOM 781 O O . ALA A 1 104 ? -11.329 -4.635 26.656 1.00 85.25 104 ALA A O 1
ATOM 782 N N . VAL A 1 105 ? -12.027 -4.140 24.575 1.00 81.38 105 VAL A N 1
ATOM 783 C CA . VAL A 1 105 ? -13.378 -3.715 24.988 1.00 81.38 105 VAL A CA 1
ATOM 784 C C . VAL A 1 105 ? -14.139 -4.877 25.629 1.00 81.38 105 VAL A C 1
ATOM 786 O O . VAL A 1 105 ? -14.764 -4.705 26.677 1.00 81.38 105 VAL A O 1
ATOM 789 N N . ARG A 1 106 ? -14.051 -6.077 25.044 1.00 78.88 106 ARG A N 1
ATOM 790 C CA . ARG A 1 106 ? -14.704 -7.274 25.584 1.00 78.88 106 ARG A CA 1
ATOM 791 C C . ARG A 1 106 ? -14.137 -7.673 26.949 1.00 78.88 106 ARG A C 1
ATOM 793 O O . ARG A 1 106 ? -14.914 -8.006 27.839 1.00 78.88 106 ARG A O 1
ATOM 800 N N . LEU A 1 107 ? -12.817 -7.587 27.132 1.00 79.62 107 LEU A N 1
ATOM 801 C CA . LEU A 1 107 ? -12.157 -7.880 28.406 1.00 79.62 107 LEU A CA 1
ATOM 802 C C . LEU A 1 107 ? -12.600 -6.907 29.512 1.00 79.62 107 LEU A C 1
ATOM 804 O O . LEU A 1 107 ? -12.936 -7.339 30.616 1.00 79.62 107 LEU A O 1
ATOM 808 N N . ALA A 1 108 ? -12.676 -5.610 29.200 1.00 80.12 108 ALA A N 1
ATOM 809 C CA . ALA A 1 108 ? -13.162 -4.593 30.131 1.00 80.12 108 ALA A CA 1
ATOM 810 C C . ALA A 1 108 ? -14.639 -4.811 30.509 1.00 80.12 108 ALA A C 1
ATOM 812 O O . ALA A 1 108 ? -15.003 -4.685 31.678 1.00 80.12 108 ALA A O 1
ATOM 813 N N . ALA A 1 109 ? -15.478 -5.204 29.543 1.00 80.31 109 ALA A N 1
ATOM 814 C CA . ALA A 1 109 ? -16.879 -5.530 29.800 1.00 80.31 109 ALA A CA 1
ATOM 815 C C . ALA A 1 109 ? -17.037 -6.745 30.735 1.00 80.31 109 ALA A C 1
ATOM 817 O O . ALA A 1 109 ? -17.885 -6.721 31.625 1.00 80.31 109 ALA A O 1
ATOM 818 N N . THR A 1 110 ? -16.206 -7.785 30.581 1.00 76.62 110 THR A N 1
ATOM 819 C CA . THR A 1 110 ? -16.225 -8.952 31.482 1.00 76.62 110 THR A CA 1
ATOM 820 C C . THR A 1 110 ? -15.712 -8.631 32.888 1.00 76.62 110 THR A C 1
ATOM 822 O O . THR A 1 110 ? -16.325 -9.052 33.861 1.00 76.62 110 THR A O 1
ATOM 825 N N . GLN A 1 111 ? -14.647 -7.833 33.018 1.00 72.56 111 GLN A N 1
ATOM 826 C CA . GLN A 1 111 ? -14.094 -7.456 34.328 1.00 72.56 111 GLN A CA 1
ATOM 827 C C . GLN A 1 111 ? -15.016 -6.508 35.110 1.00 72.56 111 GLN A C 1
ATOM 829 O O . GLN A 1 111 ? -15.110 -6.607 36.331 1.00 72.56 111 GLN A O 1
ATOM 834 N N . GLY A 1 112 ? -15.731 -5.613 34.419 1.00 59.25 112 GLY A N 1
ATOM 835 C CA . GLY A 1 112 ? -16.744 -4.758 35.040 1.00 59.25 112 GLY A CA 1
ATOM 836 C C . GLY A 1 112 ? -17.957 -5.534 35.565 1.00 59.25 112 GLY A C 1
ATOM 837 O O . GLY A 1 112 ? -18.566 -5.106 36.540 1.00 59.25 112 GLY A O 1
ATOM 838 N N . ALA A 1 113 ? -18.292 -6.683 34.966 1.00 57.72 113 ALA A N 1
ATOM 839 C CA . ALA A 1 113 ? -19.381 -7.541 35.434 1.00 57.72 113 ALA A CA 1
ATOM 840 C C . ALA A 1 113 ? -19.026 -8.315 36.718 1.00 57.72 113 ALA A C 1
ATOM 842 O O . ALA A 1 113 ? -19.901 -8.522 37.559 1.00 57.72 113 ALA A O 1
ATOM 843 N N . ASP A 1 114 ? -17.755 -8.690 36.901 1.00 56.75 114 ASP A N 1
ATOM 844 C CA . ASP A 1 114 ? -17.284 -9.394 38.104 1.00 56.75 114 ASP A CA 1
ATOM 845 C C . ASP A 1 114 ? -17.195 -8.488 39.345 1.00 56.75 114 ASP A C 1
ATOM 847 O O . ASP A 1 114 ? -17.324 -8.982 40.458 1.00 56.75 114 ASP A O 1
ATOM 851 N N . GLN A 1 115 ? -17.032 -7.167 39.188 1.00 54.94 115 GLN A N 1
ATOM 852 C CA . GLN A 1 115 ? -17.015 -6.220 40.320 1.00 54.94 115 GLN A CA 1
ATOM 853 C C . GLN A 1 115 ? -18.404 -5.825 40.853 1.00 54.94 115 GLN A C 1
ATOM 855 O O . GLN A 1 115 ? -18.494 -5.119 41.856 1.00 54.94 115 GLN A O 1
ATOM 860 N N . VAL A 1 116 ? -19.485 -6.246 40.190 1.00 54.12 116 VAL A N 1
ATOM 861 C CA . VAL A 1 116 ? -20.873 -5.941 40.597 1.00 54.12 116 VAL A CA 1
ATOM 862 C C . VAL A 1 116 ? -21.517 -7.117 41.363 1.00 54.12 116 VAL A C 1
ATOM 864 O O . VAL A 1 116 ? -22.660 -7.012 41.808 1.00 54.12 116 VAL A O 1
ATOM 867 N N . ARG A 1 117 ? -20.789 -8.224 41.560 1.00 44.12 117 ARG A N 1
ATOM 868 C CA . ARG A 1 117 ? -21.158 -9.337 42.454 1.00 44.12 117 ARG A CA 1
ATOM 869 C C . ARG A 1 117 ? -20.390 -9.278 43.766 1.00 44.12 117 ARG A C 1
ATOM 871 O O . ARG A 1 117 ? -20.996 -9.701 44.774 1.00 44.12 117 ARG A O 1
#

Mean predicted aligned error: 12.62 Å

pLDDT: mean 79.36, std 18.5, range [41.06, 98.0]

Foldseek 3Di:
DDDDDDPPPPPPPPCPVPVVVVVVVVCVPPPVVVLLVVLVVLLVVLLVQLVVLVVQLVCLCPVNDDPSNVVSNVVSVVSSVVSNVCSVVSSVVSVVVVVVVVVVVVVVVVVVVVVVD

Radius of gyration: 28.84 Å; Cα contacts (8 Å, |Δi|>4): 59; chains: 1; bounding box: 86×15×80 Å

Nearest PDB structures (foldseek):
  8akz-assembly1_0  TM=4.526E-01  e=3.209E+00  Synechocystis sp. PCC 6803
  7o3x-assembly1_D  TM=4.447E-01  e=4.825E+00  Synechocystis sp. PCC 6803 substr. Kazusa

Sequence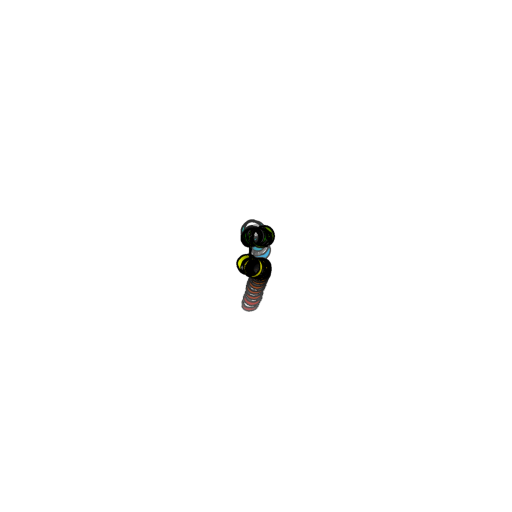 (117 aa):
MAASPAVGQTSGRSESVDVHNFAELLRSKSLYPTFRSLVKLFYWIWMLLAAVTAIGTLIALVMGTGITRYGGAIGGAFMTLFFVLVARITTEVSLMMADLSDAAVRLAATQGADQVR

Solvent-accessible surface area (backbone atoms only — not comparable to full-atom values): 6414 Å² total; per-residue (Å²): 135,88,77,83,82,75,77,74,75,78,74,81,66,76,78,68,65,60,58,66,63,51,50,52,54,48,38,70,72,58,50,54,62,51,51,53,48,49,47,51,49,52,30,49,52,30,46,50,54,18,50,53,32,44,51,50,16,51,47,20,56,73,75,38,61,74,66,54,15,56,52,32,31,54,54,20,50,50,50,19,52,49,28,48,50,49,26,50,50,55,41,53,52,53,52,52,51,52,54,49,53,50,52,50,53,51,51,52,56,55,56,58,56,64,74,76,111

Secondary structure (DSSP, 8-state):
---PPP------------HHHHHHHHIIIIIHHHHHHHHHHHHHHHHHHHHHHHHHHHHHHHH--HHHHHHHHHHHHHHHHHHHHHHHHHHHHHHHHHHHHHHHHHHHHHHHHHTT-